Protein AF-A0AAJ1JBA8-F1 (afdb_monomer_lite)

Foldseek 3Di:
DDDPPDDDFDFPDDPWAWDDPDLFKIKTKPDHPPPADDPDPPGPPIDMDIGGDNVSNVVVVVVVVVRVVGTDDD

pLDDT: mean 88.69, std 11.51, range [44.62, 97.38]

Sequence (74 aa):
MVSNGIETRLVNRVHSKIVIGDDNLLCVGSFNWFSASRDDWNARYDTSLIYRGTNLNAEIDIIKSCLQQRLLQS

Organism: Xenorhabdus bovienii (NCBI:txid40576)

InterPro domains:
  IPR001736 Phospholipase D/Transphosphatidylase [PF00614] (11-35)
  IPR001736 Phospholipase D/Transphosphatidylase [PS50035] (10-37)

Secondary structure (DSSP, 8-state):
---SSPPP--BS----EEEEEETTEEEEESS-TT---SSSTTTT---EEEEESGGGHHHHHHHHHHHHTTBPP-

Radius of gyration: 14.85 Å; chains: 1; bounding box: 39×25×36 Å

Structure (mmCIF, N/CA/C/O backbone):
data_AF-A0AAJ1JBA8-F1
#
_entry.id   AF-A0AAJ1JBA8-F1
#
loop_
_atom_site.group_PDB
_atom_site.id
_atom_site.type_symbol
_atom_site.label_atom_id
_atom_site.label_alt_id
_atom_site.label_comp_id
_atom_site.label_asym_id
_atom_site.label_entity_id
_atom_site.label_seq_id
_atom_site.pdbx_PDB_ins_code
_atom_site.Cartn_x
_atom_site.Cartn_y
_atom_site.Cartn_z
_atom_site.occupancy
_atom_site.B_iso_or_equiv
_atom_site.auth_seq_id
_atom_site.auth_comp_id
_atom_site.auth_asym_id
_atom_site.auth_atom_id
_atom_site.pdbx_PDB_model_num
ATOM 1 N N . MET A 1 1 ? -22.292 -12.787 -9.021 1.00 44.62 1 MET A N 1
ATOM 2 C CA . MET A 1 1 ? -20.967 -13.430 -9.134 1.00 44.62 1 MET A CA 1
ATOM 3 C C . MET A 1 1 ? -20.301 -13.299 -7.783 1.00 44.62 1 MET 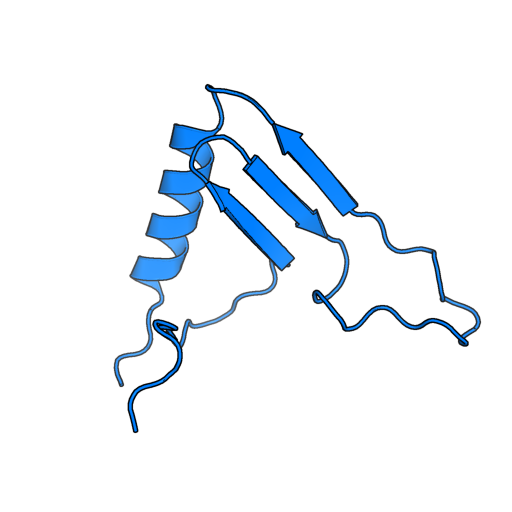A C 1
ATOM 5 O O . MET A 1 1 ? -19.986 -12.184 -7.394 1.00 44.62 1 MET A O 1
ATOM 9 N N . VAL A 1 2 ? -20.201 -14.387 -7.025 1.00 48.16 2 VAL A N 1
ATOM 10 C CA . VAL A 1 2 ? -19.488 -14.373 -5.744 1.00 48.16 2 VAL A CA 1
ATOM 11 C C . VAL A 1 2 ? -18.002 -14.305 -6.096 1.00 48.16 2 VAL A C 1
ATOM 13 O O . VAL A 1 2 ? -17.443 -15.279 -6.591 1.00 48.16 2 VAL A O 1
ATOM 16 N N . SER A 1 3 ? -17.394 -13.121 -5.973 1.00 61.16 3 SER A N 1
ATOM 17 C CA . SER A 1 3 ? -15.934 -12.976 -6.002 1.00 61.16 3 SER A CA 1
ATOM 18 C C . SER A 1 3 ? -15.355 -13.794 -4.841 1.00 61.16 3 SER A C 1
ATOM 20 O O . SER A 1 3 ? -16.073 -14.066 -3.886 1.00 61.16 3 SER A O 1
ATOM 22 N N . ASN A 1 4 ? -14.090 -14.213 -4.904 1.00 82.06 4 ASN A N 1
ATOM 23 C CA . ASN A 1 4 ? -13.408 -15.069 -3.912 1.00 82.06 4 ASN A CA 1
ATOM 24 C C . ASN A 1 4 ? -13.279 -14.453 -2.489 1.00 82.06 4 ASN A C 1
ATOM 26 O O . ASN A 1 4 ? -12.190 -14.427 -1.927 1.00 82.06 4 ASN A O 1
ATOM 30 N N . GLY A 1 5 ? -14.340 -13.879 -1.916 1.00 90.12 5 GLY A N 1
ATOM 31 C CA . GLY A 1 5 ? -14.296 -13.066 -0.700 1.00 90.12 5 GLY A CA 1
ATOM 32 C C . GLY A 1 5 ? -13.566 -11.733 -0.881 1.00 90.12 5 GLY A C 1
ATOM 33 O O . GLY A 1 5 ? -13.185 -11.116 0.106 1.00 90.12 5 GLY A O 1
ATOM 34 N N . ILE A 1 6 ? -13.338 -11.293 -2.125 1.00 89.25 6 ILE A N 1
ATOM 35 C CA . ILE A 1 6 ? -12.579 -10.075 -2.424 1.00 89.25 6 ILE A CA 1
ATOM 36 C C . ILE A 1 6 ? -13.543 -8.919 -2.642 1.00 89.25 6 ILE A C 1
ATOM 38 O O . ILE A 1 6 ? -14.383 -8.952 -3.548 1.00 89.25 6 ILE A O 1
ATOM 42 N N . GLU A 1 7 ? -13.358 -7.882 -1.838 1.00 91.38 7 GLU A N 1
ATOM 43 C CA . GLU A 1 7 ? -14.073 -6.625 -1.935 1.00 91.38 7 GLU A CA 1
ATOM 44 C C . GLU A 1 7 ? -13.185 -5.552 -2.568 1.00 91.38 7 GLU A C 1
ATOM 46 O O . GLU A 1 7 ? -12.060 -5.308 -2.135 1.00 91.38 7 GLU A O 1
ATOM 51 N N . THR A 1 8 ? -13.696 -4.896 -3.607 1.00 92.38 8 THR A N 1
ATOM 52 C CA . THR A 1 8 ? -12.995 -3.802 -4.281 1.00 92.38 8 THR A CA 1
ATOM 53 C C . THR A 1 8 ? -13.58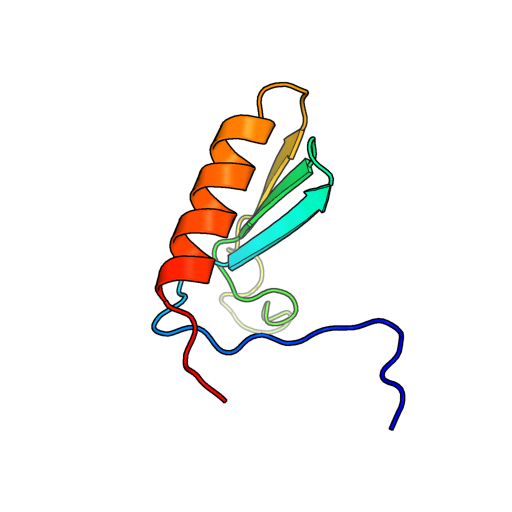8 -2.460 -3.881 1.00 92.38 8 THR A C 1
ATOM 55 O O . THR A 1 8 ? -14.803 -2.314 -3.730 1.00 92.38 8 THR A O 1
ATOM 58 N N . ARG A 1 9 ? -12.725 -1.454 -3.756 1.00 92.69 9 ARG A N 1
ATOM 59 C CA . ARG A 1 9 ? -13.102 -0.073 -3.458 1.00 92.69 9 ARG A CA 1
ATOM 60 C C . ARG A 1 9 ? -12.407 0.860 -4.432 1.00 92.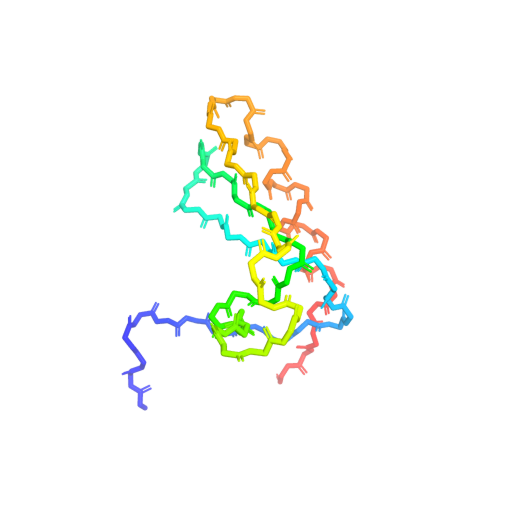69 9 ARG A C 1
ATOM 62 O O . ARG A 1 9 ? -11.190 0.787 -4.584 1.00 92.69 9 ARG A O 1
ATOM 69 N N . LEU A 1 10 ? -13.174 1.739 -5.069 1.00 94.75 10 LEU A N 1
ATOM 70 C CA . LEU A 1 10 ? -12.613 2.781 -5.916 1.00 94.75 10 LEU A CA 1
ATOM 71 C C . LEU A 1 10 ? -12.336 4.024 -5.068 1.00 94.75 10 LEU A C 1
ATOM 73 O O . LEU A 1 10 ? -13.204 4.510 -4.347 1.00 94.75 10 LEU A O 1
ATOM 77 N N . VAL A 1 11 ? -11.110 4.527 -5.149 1.00 95.75 11 VAL A N 1
ATOM 78 C CA . VAL A 1 11 ? -10.613 5.637 -4.330 1.00 95.75 11 VAL A CA 1
ATOM 79 C C . VAL A 1 11 ? -10.002 6.697 -5.227 1.00 95.75 11 VAL A C 1
ATOM 81 O O . VAL A 1 11 ? -9.251 6.384 -6.152 1.00 95.75 11 VAL A O 1
ATOM 84 N N . ASN A 1 12 ? -10.276 7.964 -4.934 1.00 96.06 12 ASN A N 1
ATOM 85 C CA . ASN A 1 12 ? -9.688 9.067 -5.674 1.00 96.06 12 ASN A CA 1
ATOM 86 C C . ASN A 1 12 ? -8.205 9.259 -5.297 1.00 96.06 12 ASN A C 1
ATOM 88 O O . ASN A 1 12 ? -7.872 9.439 -4.122 1.00 96.06 12 ASN A O 1
ATOM 92 N N . ARG A 1 13 ? -7.323 9.288 -6.308 1.00 92.94 13 ARG A N 1
ATOM 93 C CA . ARG A 1 13 ? -5.878 9.598 -6.215 1.00 92.94 13 ARG A CA 1
ATOM 94 C C . ARG A 1 13 ? -5.078 8.746 -5.219 1.00 92.94 13 ARG A C 1
ATOM 96 O O . ARG A 1 13 ? -4.683 9.224 -4.159 1.00 92.94 13 ARG A O 1
ATOM 103 N N . VAL A 1 14 ? -4.733 7.511 -5.573 1.00 93.81 14 VAL A N 1
ATOM 104 C CA . VAL A 1 14 ? -3.810 6.680 -4.776 1.00 93.81 14 VAL A CA 1
ATOM 105 C C . VAL A 1 14 ? -2.488 6.508 -5.523 1.00 93.81 14 VAL A C 1
ATOM 107 O O . VAL A 1 14 ? -2.440 5.828 -6.540 1.00 93.81 14 VAL A O 1
ATOM 110 N N . HIS A 1 15 ? -1.419 7.144 -5.031 1.00 93.50 15 HIS A N 1
ATOM 111 C CA . HIS A 1 15 ? -0.059 6.958 -5.558 1.00 93.50 15 HIS A CA 1
ATOM 112 C C . HIS A 1 15 ? 0.808 6.064 -4.665 1.00 93.50 15 HIS A C 1
ATOM 114 O O . HIS A 1 15 ? 1.804 5.521 -5.138 1.00 93.50 15 HIS A O 1
ATOM 120 N N . SER A 1 16 ? 0.459 5.918 -3.386 1.00 94.12 16 SER A N 1
ATOM 121 C CA . SER A 1 16 ? 1.153 5.019 -2.466 1.00 94.12 16 SER A CA 1
ATOM 122 C C . SER A 1 16 ? 0.937 3.573 -2.894 1.00 94.12 16 SER A C 1
ATOM 124 O O . SER A 1 16 ? -0.196 3.166 -3.149 1.00 94.12 16 SER A O 1
ATOM 126 N N . LYS A 1 17 ? 2.012 2.789 -2.955 1.00 95.12 17 LYS A N 1
ATOM 127 C CA . LYS A 1 17 ? 1.950 1.365 -3.285 1.00 95.12 17 LYS A CA 1
ATOM 128 C C . LYS A 1 17 ? 2.192 0.572 -2.024 1.00 95.12 17 LYS A C 1
ATOM 130 O O . LYS A 1 17 ? 3.326 0.350 -1.614 1.00 95.12 17 LYS A O 1
ATOM 135 N N . ILE A 1 18 ? 1.094 0.197 -1.386 1.00 96.31 18 ILE A N 1
ATOM 136 C CA . ILE A 1 18 ? 1.086 -0.379 -0.047 1.00 96.31 18 ILE A CA 1
ATOM 137 C C . ILE A 1 18 ? 0.405 -1.748 -0.092 1.00 96.31 18 ILE A C 1
ATOM 139 O O . ILE A 1 18 ? -0.600 -1.909 -0.781 1.00 96.31 18 ILE A O 1
ATOM 143 N N . VAL A 1 19 ? 0.941 -2.708 0.660 1.00 96.81 19 VAL A N 1
ATOM 144 C CA . VAL A 1 19 ? 0.257 -3.958 1.017 1.00 96.81 19 VAL A CA 1
ATOM 145 C C . VAL A 1 19 ? 0.205 -4.036 2.537 1.00 96.81 19 VAL A C 1
ATOM 147 O O . VAL A 1 19 ? 1.232 -3.912 3.197 1.00 96.81 19 VAL A O 1
ATOM 150 N N . ILE A 1 20 ? -0.991 -4.228 3.087 1.00 96.75 20 ILE A N 1
ATOM 151 C CA . ILE A 1 20 ? -1.216 -4.442 4.520 1.00 96.75 20 ILE A CA 1
ATOM 152 C C . ILE A 1 20 ? -1.670 -5.890 4.659 1.00 96.75 20 ILE A C 1
ATOM 154 O O . ILE A 1 20 ? -2.701 -6.254 4.095 1.00 96.75 20 ILE A O 1
ATOM 158 N N . GLY A 1 21 ? -0.869 -6.723 5.323 1.00 94.94 21 GLY A N 1
ATOM 159 C CA . GLY A 1 21 ? -1.184 -8.147 5.485 1.00 94.94 21 GLY A CA 1
ATOM 160 C C . GLY A 1 21 ? -2.104 -8.406 6.674 1.00 94.94 21 GLY A C 1
ATOM 161 O O . GLY A 1 21 ? -3.054 -9.175 6.575 1.00 94.94 21 GLY A O 1
ATOM 162 N N . ASP A 1 22 ? -1.816 -7.733 7.782 1.00 93.81 22 ASP A N 1
ATOM 163 C CA . ASP A 1 22 ? -2.573 -7.737 9.026 1.00 93.81 22 ASP A CA 1
ATOM 164 C C . ASP A 1 22 ? -2.206 -6.475 9.830 1.00 93.81 22 ASP A C 1
ATOM 166 O O . ASP A 1 22 ? -1.526 -5.575 9.331 1.00 93.81 22 ASP A O 1
ATOM 170 N N . ASP A 1 23 ? -2.636 -6.426 11.084 1.00 94.62 23 ASP A N 1
ATOM 171 C CA . ASP A 1 23 ? -2.424 -5.318 12.020 1.00 94.62 23 ASP A CA 1
ATOM 172 C C . ASP A 1 23 ? -0.951 -5.102 12.430 1.00 94.62 23 ASP A C 1
ATOM 174 O O . ASP A 1 23 ? -0.609 -4.113 13.080 1.00 94.62 23 ASP A O 1
ATOM 178 N N . ASN A 1 24 ? -0.055 -6.010 12.035 1.00 95.69 24 ASN A N 1
ATOM 179 C CA . ASN A 1 24 ? 1.359 -6.003 12.392 1.00 95.69 24 ASN A CA 1
ATOM 180 C C . ASN A 1 24 ? 2.289 -6.094 11.175 1.00 95.69 24 ASN A C 1
ATOM 182 O O . ASN A 1 24 ? 3.496 -6.244 11.380 1.00 95.69 24 ASN A O 1
ATOM 186 N N . LEU A 1 25 ? 1.776 -6.030 9.939 1.00 96.81 25 LEU A N 1
ATOM 187 C CA . LEU A 1 25 ? 2.562 -6.154 8.709 1.00 96.81 25 LEU A CA 1
ATOM 188 C C . LEU A 1 25 ? 2.167 -5.099 7.671 1.00 96.81 25 LEU A C 1
ATOM 190 O O . LEU A 1 25 ? 1.101 -5.171 7.055 1.00 96.81 25 LEU A O 1
ATOM 194 N N . LEU A 1 26 ? 3.095 -4.177 7.413 1.00 97.38 26 LEU A N 1
ATOM 195 C CA . LEU A 1 26 ? 2.969 -3.118 6.416 1.00 97.38 26 LEU A CA 1
ATOM 196 C C . LEU A 1 26 ? 4.131 -3.192 5.422 1.00 97.38 26 LEU A C 1
ATOM 198 O O . LEU A 1 26 ? 5.297 -3.106 5.805 1.00 97.38 26 LEU A O 1
ATOM 202 N N . CYS A 1 27 ? 3.812 -3.290 4.136 1.00 97.12 27 CYS A N 1
ATOM 203 C CA . CYS A 1 27 ? 4.779 -3.260 3.046 1.00 97.12 27 CYS A CA 1
ATOM 204 C C . CYS A 1 27 ? 4.582 -1.999 2.202 1.00 97.12 27 CYS A C 1
ATOM 206 O O . CYS A 1 27 ? 3.456 -1.686 1.813 1.00 97.12 27 CYS A O 1
ATOM 208 N N . VAL A 1 28 ? 5.671 -1.314 1.857 1.00 96.06 28 VAL A N 1
ATOM 209 C CA . VAL A 1 28 ? 5.663 -0.118 0.999 1.00 96.06 28 VAL A CA 1
ATOM 210 C C . VAL A 1 28 ? 6.644 -0.319 -0.150 1.00 96.06 28 VAL A C 1
ATOM 212 O O . VAL A 1 28 ? 7.772 -0.745 0.086 1.00 96.06 28 VAL A O 1
ATOM 215 N N . GLY A 1 29 ? 6.229 -0.015 -1.380 1.00 93.44 29 GLY A N 1
ATOM 216 C CA . GLY A 1 29 ? 7.059 -0.143 -2.582 1.00 93.44 29 GLY A CA 1
ATOM 217 C C . GLY A 1 29 ? 7.204 1.163 -3.368 1.00 93.44 29 GLY A C 1
ATOM 218 O O . GLY A 1 29 ? 6.314 2.016 -3.352 1.00 93.44 29 GLY A O 1
ATOM 219 N N . SER A 1 30 ? 8.314 1.302 -4.101 1.00 91.00 30 SER A N 1
ATOM 220 C CA . SER A 1 30 ? 8.531 2.395 -5.069 1.00 91.00 30 SER A CA 1
ATOM 221 C C . SER A 1 30 ? 7.697 2.258 -6.351 1.00 91.00 30 SER A C 1
ATOM 223 O O . SER A 1 30 ? 7.473 3.244 -7.054 1.00 91.00 30 SER A O 1
ATOM 225 N N . PHE A 1 31 ? 7.177 1.061 -6.625 1.00 88.31 31 PHE A N 1
ATOM 226 C CA . PHE A 1 31 ? 6.487 0.676 -7.856 1.00 88.31 31 PHE A CA 1
ATOM 227 C C . PHE A 1 31 ? 5.131 0.028 -7.570 1.00 88.31 31 PHE A C 1
ATOM 229 O O . PHE A 1 31 ? 4.831 -0.347 -6.437 1.00 88.31 31 PHE A O 1
ATOM 236 N N . ASN A 1 32 ? 4.294 -0.103 -8.604 1.00 89.81 32 ASN A N 1
ATOM 237 C CA . ASN A 1 32 ? 3.026 -0.817 -8.472 1.00 89.81 32 ASN A CA 1
ATOM 238 C C . ASN A 1 32 ? 3.277 -2.307 -8.277 1.00 89.81 32 ASN A C 1
ATOM 240 O O . ASN A 1 32 ? 4.008 -2.945 -9.029 1.00 89.81 32 ASN A O 1
ATOM 244 N N . TRP A 1 33 ? 2.651 -2.870 -7.247 1.00 88.94 33 TRP A N 1
ATOM 245 C CA . TRP A 1 33 ? 2.758 -4.291 -6.964 1.00 88.94 33 TRP A CA 1
ATOM 246 C C . TRP A 1 33 ? 2.381 -5.104 -8.203 1.00 88.94 33 TRP A C 1
ATOM 248 O O . TRP A 1 33 ? 1.417 -4.786 -8.898 1.00 88.94 33 TRP A O 1
ATOM 258 N N . PHE A 1 34 ? 3.186 -6.128 -8.487 1.00 84.00 34 PHE A N 1
ATOM 259 C CA . PHE A 1 34 ? 3.098 -6.958 -9.694 1.00 84.00 34 PHE A CA 1
ATOM 260 C C . PHE A 1 34 ? 3.417 -6.248 -11.024 1.00 84.00 34 PHE A C 1
ATOM 262 O O . PHE A 1 34 ? 3.222 -6.851 -12.074 1.00 84.00 34 PHE A O 1
ATOM 269 N N . SER A 1 35 ? 3.957 -5.021 -11.008 1.00 83.12 35 SER A N 1
ATOM 270 C CA . SER A 1 35 ? 4.339 -4.277 -12.221 1.00 83.12 35 SER A CA 1
ATOM 271 C C . SER A 1 35 ? 5.847 -4.047 -12.393 1.00 83.12 35 SER A C 1
ATOM 273 O O . SER A 1 35 ? 6.233 -3.267 -13.262 1.00 83.12 35 SER A O 1
ATOM 275 N N . ALA A 1 36 ? 6.705 -4.642 -11.556 1.00 77.31 36 ALA A N 1
ATOM 276 C CA . ALA A 1 36 ? 8.155 -4.487 -11.700 1.00 77.31 36 ALA A CA 1
ATOM 277 C C . ALA A 1 36 ? 8.627 -5.074 -13.036 1.00 77.31 36 ALA A C 1
ATOM 279 O O . ALA A 1 36 ? 8.386 -6.254 -13.315 1.00 77.31 36 ALA A O 1
ATOM 280 N N . SER A 1 37 ? 9.324 -4.258 -13.833 1.00 76.88 37 SER A N 1
ATOM 281 C CA . SER A 1 37 ? 9.975 -4.731 -15.054 1.00 76.88 37 SER A CA 1
ATOM 282 C C . SER A 1 37 ? 11.111 -5.693 -14.705 1.00 76.88 37 SER A C 1
ATOM 284 O O . SER A 1 37 ? 11.848 -5.491 -13.734 1.00 76.88 37 SER A O 1
ATOM 286 N N . ARG A 1 38 ? 11.223 -6.774 -15.481 1.00 76.56 38 ARG A N 1
ATOM 287 C CA . ARG A 1 38 ? 12.214 -7.841 -15.277 1.00 76.56 38 ARG A CA 1
ATOM 288 C C . ARG A 1 38 ? 13.337 -7.826 -16.307 1.00 76.56 38 ARG A C 1
ATOM 290 O O . ARG A 1 38 ? 14.421 -8.312 -15.984 1.00 76.56 38 ARG A O 1
ATOM 297 N N . ASP A 1 39 ? 13.083 -7.232 -17.470 1.00 80.38 39 ASP A N 1
ATOM 298 C CA . ASP A 1 39 ? 13.917 -7.390 -18.665 1.00 80.38 39 ASP A CA 1
ATOM 299 C C . ASP A 1 39 ? 14.460 -6.058 -19.215 1.00 80.38 39 ASP A C 1
ATOM 301 O O . ASP A 1 39 ? 15.307 -6.061 -20.107 1.00 80.38 39 ASP A O 1
ATOM 305 N N . ASP A 1 40 ? 14.033 -4.920 -18.663 1.00 75.81 40 ASP A N 1
ATOM 306 C CA . ASP A 1 40 ? 14.464 -3.600 -19.128 1.00 75.81 40 ASP A CA 1
ATOM 307 C C . ASP A 1 40 ? 15.739 -3.114 -18.420 1.00 75.81 40 ASP A C 1
ATOM 309 O O . ASP A 1 40 ? 16.118 -3.585 -17.348 1.00 75.81 40 ASP A O 1
ATOM 313 N N . TRP A 1 41 ? 16.397 -2.104 -18.994 1.00 74.88 41 TRP A N 1
ATOM 314 C CA . TRP A 1 41 ? 17.638 -1.529 -18.453 1.00 74.88 41 TRP A CA 1
ATOM 315 C C . TRP A 1 41 ? 17.487 -0.937 -17.039 1.00 74.88 41 TRP A C 1
ATOM 317 O O . TRP A 1 41 ? 18.466 -0.822 -16.307 1.00 74.88 41 TRP A O 1
ATOM 327 N N . ASN A 1 42 ? 16.265 -0.563 -16.661 1.00 67.62 42 ASN A N 1
ATOM 328 C CA . ASN A 1 42 ? 15.886 -0.054 -15.346 1.00 67.62 42 ASN A CA 1
ATOM 329 C C . ASN A 1 42 ? 15.220 -1.128 -14.461 1.00 67.62 42 ASN A C 1
ATOM 331 O O . ASN A 1 42 ? 14.677 -0.805 -13.401 1.00 67.62 42 ASN A O 1
ATOM 335 N N . ALA A 1 43 ? 15.252 -2.400 -14.862 1.00 69.56 43 ALA A N 1
ATOM 336 C CA . ALA A 1 43 ? 14.816 -3.493 -14.009 1.00 69.56 43 ALA A CA 1
ATOM 337 C C . ALA A 1 43 ? 15.668 -3.534 -12.727 1.00 69.56 43 ALA A C 1
ATOM 339 O O . ALA A 1 43 ? 16.875 -3.299 -12.754 1.00 69.56 43 ALA A O 1
ATOM 340 N N . ARG A 1 44 ? 15.043 -3.9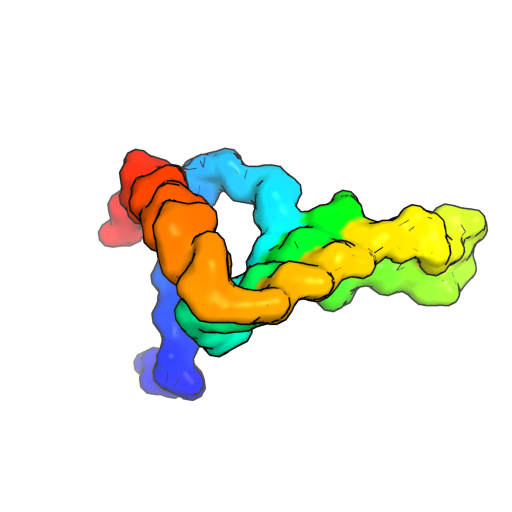12 -11.601 1.00 67.75 44 ARG A N 1
ATOM 341 C CA . ARG A 1 44 ? 15.694 -4.174 -10.293 1.00 67.75 44 ARG A CA 1
ATOM 342 C C . ARG A 1 44 ? 16.186 -2.954 -9.498 1.00 67.75 44 ARG A C 1
ATOM 344 O O . ARG A 1 44 ? 16.821 -3.151 -8.467 1.00 67.75 44 ARG A O 1
ATOM 351 N N . TYR A 1 45 ? 15.868 -1.727 -9.909 1.00 81.88 45 TYR A N 1
ATOM 352 C CA . TYR A 1 45 ? 16.150 -0.526 -9.097 1.00 81.88 45 TYR A CA 1
ATOM 353 C C . TYR A 1 45 ? 15.057 -0.203 -8.075 1.00 81.88 45 TYR A C 1
ATOM 355 O O . TYR A 1 45 ? 15.201 0.702 -7.253 1.00 81.88 45 TYR A O 1
ATOM 363 N N . ASP A 1 46 ? 13.962 -0.948 -8.118 1.00 86.12 46 ASP A N 1
ATOM 364 C CA . ASP A 1 46 ? 12.861 -0.773 -7.200 1.00 86.12 46 ASP A CA 1
ATOM 365 C C . ASP A 1 46 ? 13.185 -1.271 -5.795 1.00 86.12 46 ASP A C 1
ATOM 367 O O . ASP A 1 46 ? 13.785 -2.328 -5.598 1.00 86.12 46 ASP A O 1
ATOM 371 N N . THR A 1 47 ? 12.727 -0.516 -4.802 1.00 89.50 47 THR A N 1
ATOM 372 C CA . THR A 1 47 ? 12.885 -0.863 -3.392 1.00 89.50 47 THR A CA 1
ATOM 373 C C . THR A 1 47 ? 11.526 -1.134 -2.773 1.00 89.50 47 THR A C 1
ATOM 375 O O . THR A 1 47 ? 10.542 -0.439 -3.035 1.00 89.50 47 THR A O 1
ATOM 378 N N . SER A 1 48 ? 11.476 -2.160 -1.929 1.00 92.75 48 SER A N 1
ATOM 379 C CA . SER A 1 48 ? 10.351 -2.416 -1.037 1.00 92.75 48 SER A CA 1
ATOM 380 C C . SER A 1 48 ? 10.843 -2.485 0.398 1.00 92.75 48 SER A C 1
ATOM 382 O O . SER A 1 48 ? 11.909 -3.036 0.670 1.00 92.75 48 SER A O 1
ATOM 384 N N . LEU A 1 49 ? 10.058 -1.928 1.311 1.00 95.62 49 LEU A N 1
ATOM 385 C CA . LEU A 1 49 ? 10.300 -1.968 2.746 1.00 95.62 49 LEU A CA 1
ATOM 386 C C . LEU A 1 49 ? 9.186 -2.771 3.404 1.00 95.62 49 LEU A C 1
ATOM 388 O O . LEU A 1 49 ? 8.014 -2.604 3.064 1.00 95.62 49 LEU A O 1
ATOM 392 N N . ILE A 1 50 ? 9.569 -3.636 4.340 1.00 96.50 50 ILE A N 1
ATOM 393 C CA . ILE A 1 50 ? 8.647 -4.415 5.163 1.00 96.50 50 ILE A CA 1
ATOM 394 C C . ILE A 1 50 ? 8.824 -3.950 6.600 1.00 96.50 50 ILE A C 1
ATOM 396 O O . ILE A 1 50 ? 9.905 -4.075 7.174 1.00 96.50 50 ILE A O 1
ATOM 400 N N . TYR A 1 51 ? 7.745 -3.445 7.178 1.00 96.31 51 TYR A N 1
ATOM 401 C CA . TYR A 1 51 ? 7.661 -3.107 8.586 1.00 96.31 51 TYR A CA 1
ATOM 402 C C . TYR A 1 51 ? 6.830 -4.170 9.286 1.00 96.31 51 TYR A C 1
ATOM 404 O O . TYR A 1 51 ? 5.726 -4.498 8.845 1.00 96.31 51 TYR A O 1
ATOM 412 N N . ARG A 1 52 ? 7.364 -4.702 10.389 1.00 96.38 52 ARG A N 1
ATOM 413 C CA . ARG A 1 52 ? 6.667 -5.680 11.218 1.00 96.38 52 ARG A CA 1
ATOM 414 C C . ARG A 1 52 ? 6.765 -5.319 12.691 1.00 96.38 52 ARG A C 1
ATOM 416 O O . ARG A 1 52 ? 7.860 -5.078 13.190 1.00 96.38 52 ARG A O 1
ATOM 423 N N . GLY A 1 53 ? 5.635 -5.326 13.387 1.00 94.38 53 GLY A N 1
ATOM 424 C CA . GLY A 1 53 ? 5.593 -5.080 14.825 1.00 94.38 53 GLY A CA 1
ATOM 425 C C . GLY A 1 53 ? 4.244 -4.564 15.304 1.00 94.38 53 GLY A C 1
ATOM 426 O O . GLY A 1 53 ? 3.446 -4.053 14.527 1.00 94.38 53 GLY A O 1
ATOM 427 N N . THR A 1 54 ? 4.024 -4.663 16.612 1.00 90.31 54 THR A N 1
ATOM 428 C CA . THR A 1 54 ? 2.760 -4.304 17.279 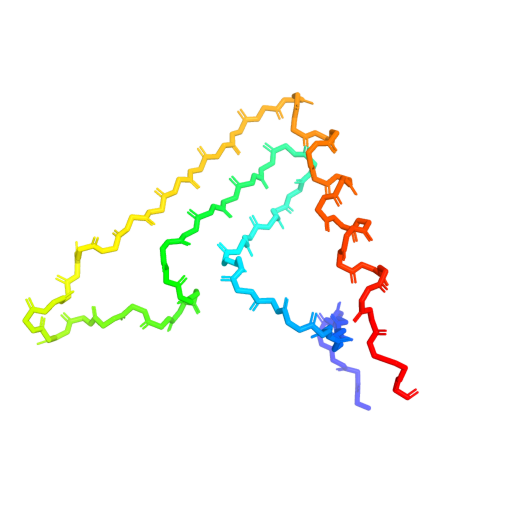1.00 90.31 54 THR A CA 1
ATOM 429 C C . THR A 1 54 ? 2.425 -2.817 17.214 1.00 90.31 54 THR A C 1
ATOM 431 O O . THR A 1 54 ? 1.268 -2.426 17.351 1.00 90.31 54 THR A O 1
ATOM 434 N N . ASN A 1 55 ? 3.433 -1.977 16.974 1.00 90.88 55 ASN A N 1
ATOM 435 C CA . ASN A 1 55 ? 3.297 -0.522 16.954 1.00 90.88 55 ASN A CA 1
ATOM 436 C C . ASN A 1 55 ? 2.801 0.021 15.598 1.00 90.88 55 ASN A C 1
ATOM 438 O O . ASN A 1 55 ? 2.803 1.232 15.402 1.00 90.88 55 ASN A O 1
ATOM 442 N N . LEU A 1 56 ? 2.396 -0.847 14.661 1.00 95.62 56 LEU A N 1
ATOM 443 C CA . LEU A 1 56 ? 1.930 -0.447 13.326 1.00 95.62 56 LEU A CA 1
ATOM 444 C C . LEU A 1 56 ? 0.434 -0.139 13.246 1.00 95.62 56 LEU A C 1
ATOM 446 O O . LEU A 1 56 ? 0.020 0.530 12.302 1.00 95.62 56 LEU A O 1
ATOM 450 N N . ASN A 1 57 ? -0.354 -0.568 14.233 1.00 95.06 57 ASN A N 1
ATOM 451 C CA . ASN A 1 57 ? -1.808 -0.385 14.256 1.00 95.06 57 ASN A CA 1
ATOM 452 C C . ASN A 1 57 ? -2.235 1.060 13.964 1.00 95.06 57 ASN A C 1
ATOM 454 O O . ASN A 1 57 ? -3.013 1.303 13.047 1.00 95.06 57 ASN A O 1
ATOM 458 N N . ALA A 1 58 ? -1.649 2.028 14.676 1.00 94.44 58 ALA A N 1
ATOM 459 C CA . ALA A 1 58 ? -1.996 3.438 14.509 1.00 94.44 58 ALA A CA 1
ATOM 460 C C . ALA A 1 58 ? -1.724 3.953 13.082 1.00 94.44 58 ALA A C 1
ATOM 462 O O . ALA A 1 58 ? -2.547 4.670 12.517 1.00 94.44 58 ALA A O 1
ATOM 463 N N . GLU A 1 59 ? -0.599 3.563 12.478 1.00 95.31 59 GLU A N 1
ATOM 464 C CA . GLU A 1 59 ? -0.247 3.953 11.107 1.00 95.31 59 GLU A CA 1
ATOM 465 C C . GLU A 1 59 ? -1.198 3.305 10.087 1.00 95.31 59 GLU A C 1
ATOM 467 O O . GLU A 1 59 ? -1.709 3.969 9.184 1.00 95.31 59 GLU A O 1
ATOM 472 N N . ILE A 1 60 ? -1.491 2.013 10.261 1.00 96.69 60 ILE A N 1
ATOM 473 C CA . ILE A 1 60 ? -2.434 1.263 9.422 1.00 96.69 60 ILE A CA 1
ATOM 474 C C . ILE A 1 60 ? -3.829 1.898 9.469 1.00 96.69 60 ILE A C 1
ATOM 476 O O . ILE A 1 60 ? -4.462 2.066 8.422 1.00 96.69 60 ILE A O 1
ATOM 480 N N . ASP A 1 61 ? -4.298 2.287 10.652 1.00 96.19 61 ASP A N 1
ATOM 481 C CA . ASP A 1 61 ? -5.609 2.909 10.837 1.00 96.19 61 ASP A CA 1
ATOM 482 C C . ASP A 1 61 ? -5.689 4.292 10.190 1.00 96.19 61 ASP A C 1
ATOM 484 O O . ASP A 1 61 ? -6.694 4.620 9.547 1.00 96.19 61 ASP A O 1
ATOM 488 N N . ILE A 1 62 ? -4.618 5.085 10.283 1.00 96.88 62 ILE A N 1
ATOM 489 C CA . ILE A 1 62 ? -4.511 6.369 9.583 1.00 96.88 62 ILE A CA 1
ATOM 490 C C . ILE A 1 62 ? -4.577 6.147 8.067 1.00 96.88 62 ILE A C 1
ATOM 492 O O . ILE A 1 62 ? -5.378 6.796 7.390 1.00 96.88 62 ILE A O 1
ATOM 496 N N . ILE A 1 63 ? -3.814 5.190 7.524 1.00 96.56 63 ILE A N 1
ATOM 497 C CA . ILE A 1 63 ? -3.825 4.865 6.088 1.00 96.56 63 ILE A CA 1
ATOM 498 C C . ILE A 1 63 ? -5.232 4.454 5.629 1.00 96.56 63 ILE A C 1
ATOM 500 O O . ILE A 1 63 ? -5.737 4.990 4.635 1.00 96.56 63 ILE A O 1
ATOM 504 N N . LYS A 1 64 ? -5.886 3.533 6.353 1.00 95.69 64 LYS A N 1
ATOM 505 C CA . LYS A 1 64 ? -7.254 3.075 6.055 1.00 95.69 64 LYS A CA 1
ATOM 506 C C . LYS A 1 64 ? -8.245 4.241 6.087 1.00 95.69 64 LYS A C 1
ATOM 508 O O . LYS A 1 64 ? -9.011 4.409 5.138 1.00 95.69 64 LYS A O 1
ATOM 513 N N . SER A 1 65 ? -8.175 5.092 7.110 1.00 96.69 65 SER A N 1
ATOM 514 C CA . SER A 1 65 ? -9.043 6.269 7.255 1.00 96.69 65 SER A CA 1
ATOM 515 C C . SER A 1 65 ? -8.853 7.265 6.106 1.00 96.69 65 SER A C 1
ATOM 517 O O . SER A 1 65 ? -9.828 7.719 5.503 1.00 96.69 65 SER A O 1
ATOM 519 N N . CYS A 1 66 ? -7.604 7.552 5.728 1.00 95.88 66 CYS A N 1
ATOM 520 C CA . CYS A 1 66 ? -7.286 8.420 4.595 1.00 95.88 66 CYS A CA 1
ATOM 521 C C . CYS A 1 66 ? -7.786 7.860 3.256 1.00 95.88 66 CYS A C 1
ATOM 523 O O . CYS A 1 66 ? -8.129 8.634 2.362 1.00 95.88 66 CYS A O 1
ATOM 525 N N . LEU A 1 67 ? -7.793 6.536 3.067 1.00 96.06 67 LEU A N 1
ATOM 526 C CA . LEU A 1 67 ? -8.391 5.905 1.885 1.00 96.06 67 LEU A CA 1
ATOM 527 C C . LEU A 1 67 ? -9.920 6.004 1.933 1.00 96.06 67 LEU A C 1
ATOM 529 O O . LEU A 1 67 ? -10.532 6.424 0.954 1.00 96.06 67 LEU A O 1
ATOM 533 N N . GLN A 1 68 ? -10.535 5.703 3.077 1.00 95.69 68 GLN A N 1
ATOM 534 C CA . GLN A 1 68 ? -11.987 5.722 3.247 1.00 95.69 68 GLN A CA 1
ATOM 535 C C . GLN A 1 68 ? -12.604 7.098 2.955 1.00 95.69 68 GLN A C 1
ATOM 537 O O . GLN A 1 68 ? -13.626 7.185 2.279 1.00 95.69 68 GLN A O 1
ATOM 542 N N . GLN A 1 69 ? -11.949 8.180 3.380 1.00 96.12 69 GLN A N 1
ATOM 543 C CA . GLN A 1 69 ? -12.384 9.558 3.109 1.00 96.12 69 GLN A CA 1
ATOM 544 C C . GLN A 1 69 ? -12.406 9.928 1.616 1.00 96.12 69 GLN A C 1
ATOM 546 O O . GLN A 1 69 ? -13.017 10.924 1.238 1.00 96.12 69 GLN A O 1
ATOM 551 N N . ARG A 1 70 ? -11.728 9.154 0.760 1.00 95.94 70 ARG A N 1
ATOM 552 C CA . ARG A 1 70 ? -11.604 9.407 -0.684 1.00 95.94 70 ARG A CA 1
ATOM 553 C C . ARG A 1 70 ? -12.329 8.371 -1.532 1.00 95.94 70 ARG A C 1
ATOM 555 O O . ARG A 1 70 ? -12.101 8.326 -2.744 1.00 95.94 70 ARG A O 1
ATOM 562 N N . LEU A 1 71 ? -13.154 7.527 -0.913 1.00 96.12 71 LEU A N 1
ATOM 563 C CA . LEU A 1 71 ? -13.988 6.580 -1.638 1.00 96.12 71 LEU A CA 1
ATOM 564 C C . LEU A 1 71 ? -14.867 7.330 -2.635 1.00 96.12 71 LEU A C 1
ATOM 566 O O . LEU A 1 71 ? -15.541 8.299 -2.289 1.00 96.12 71 LEU A O 1
ATOM 570 N N . LEU A 1 72 ? -14.847 6.869 -3.880 1.00 93.62 72 LEU A N 1
ATOM 571 C CA . LEU A 1 72 ? -15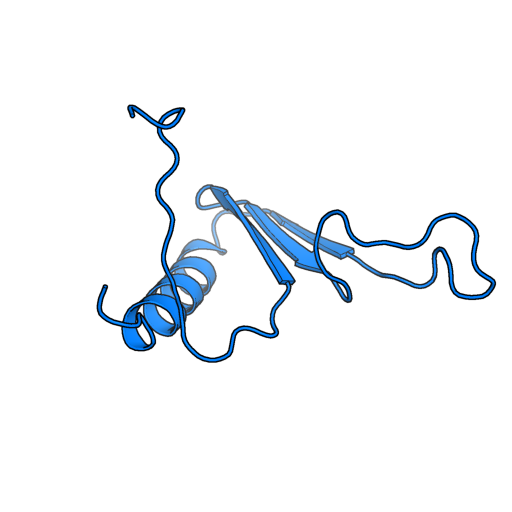.819 7.292 -4.871 1.00 93.62 72 LEU A CA 1
ATOM 572 C C . LEU A 1 72 ? -17.077 6.453 -4.647 1.00 93.62 72 LEU A C 1
ATOM 574 O O . LEU A 1 72 ? -16.989 5.228 -4.556 1.00 93.62 72 LEU A O 1
ATOM 578 N N . GLN A 1 73 ? -18.228 7.113 -4.500 1.00 76.62 73 GLN A N 1
ATOM 579 C CA . GLN A 1 73 ? -19.508 6.414 -4.412 1.00 76.62 73 GLN A CA 1
ATOM 580 C C . GLN A 1 73 ? -19.738 5.669 -5.731 1.00 76.62 73 GLN A C 1
ATOM 582 O O . GLN A 1 73 ? -19.691 6.280 -6.799 1.00 76.62 73 GLN A O 1
ATOM 587 N N . SER A 1 74 ? -19.903 4.350 -5.637 1.00 57.69 74 SER A N 1
ATOM 588 C CA . SER A 1 74 ? -20.362 3.486 -6.727 1.00 57.69 74 SER A CA 1
ATOM 589 C C . SER A 1 74 ? -21.876 3.510 -6.823 1.00 57.69 74 SER A C 1
ATOM 591 O O . SER A 1 74 ? -22.489 3.344 -5.741 1.00 57.69 74 SER A O 1
#